Protein AF-A0A924YSM5-F1 (afdb_monomer)

Solvent-accessible surface area (backbone atoms only — not comparable to full-atom values): 3619 Å² total; per-residue (Å²): 135,81,54,73,46,78,48,79,47,78,56,99,46,32,40,39,38,38,37,2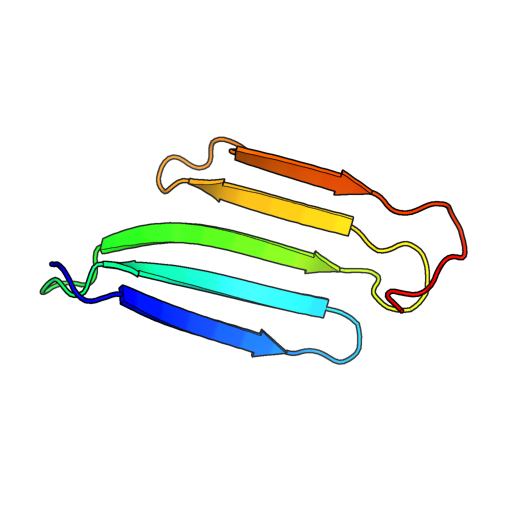4,39,66,50,93,73,67,41,68,52,33,36,34,39,36,34,43,37,79,36,41,24,35,39,40,33,22,38,69,87,64,50,76,75,49,74,49,73,50,59,85,75,35,53,75,123

Radius of gyration: 13.55 Å; Cα contacts (8 Å, |Δi|>4): 140; chains: 1; bounding box: 31×21×36 Å

Sequence (65 aa):
MSDAILILNAGSSSLKFSVFRGSDPPELLLRGQLESLLTEPRFEARDATGRVIDERSGPAGSTLG

Secondary structure (DSSP, 8-state):
---EEEEEEE-SS-EEEEEEES-SSPEEEEEEEEE-TTTS-EEEEEETTS-EEEEEEPPTT----

Foldseek 3Di:
DWDKDKDWDDDPFKIKIWIWTPDVVTHTAKIWMWGRQQFKTWTWMAGPVRHTPDIDIHPGRDHND

Structure (mmCIF, N/CA/C/O backbone):
data_AF-A0A924YSM5-F1
#
_entry.id   AF-A0A924YSM5-F1
#
loop_
_atom_site.group_PDB
_atom_site.id
_atom_site.type_symbol
_atom_site.label_atom_id
_atom_site.label_alt_id
_atom_site.label_comp_id
_atom_site.label_asym_id
_atom_site.label_entity_id
_atom_site.label_seq_id
_atom_site.pdbx_PDB_ins_code
_atom_site.Cartn_x
_atom_site.Cartn_y
_atom_site.Cartn_z
_atom_site.occupancy
_atom_site.B_iso_or_equiv
_atom_site.auth_seq_id
_atom_site.auth_comp_id
_atom_site.auth_asym_id
_atom_site.auth_atom_id
_atom_site.pdbx_PDB_model_num
ATOM 1 N N . MET A 1 1 ? 3.943 -12.542 -21.393 1.00 61.12 1 MET A N 1
ATOM 2 C CA . MET A 1 1 ? 3.545 -12.302 -19.990 1.00 61.12 1 MET A CA 1
ATOM 3 C C . MET A 1 1 ? 4.579 -11.343 -19.425 1.00 61.12 1 MET A C 1
ATOM 5 O O . MET A 1 1 ? 5.751 -11.635 -19.605 1.00 61.12 1 MET A O 1
ATOM 9 N N . SER A 1 2 ? 4.196 -10.170 -18.914 1.00 80.56 2 SER A N 1
ATOM 10 C CA . SER A 1 2 ? 5.162 -9.249 -18.290 1.00 80.56 2 SER A CA 1
ATOM 11 C C . SER A 1 2 ? 5.281 -9.571 -16.808 1.00 80.56 2 SER A C 1
ATOM 13 O O . SER A 1 2 ? 4.244 -9.752 -16.165 1.00 80.56 2 SER A O 1
ATOM 15 N N . ASP A 1 3 ? 6.500 -9.593 -16.277 1.00 93.25 3 ASP A N 1
ATOM 16 C CA . ASP A 1 3 ? 6.727 -9.751 -14.842 1.00 93.25 3 ASP A CA 1
ATOM 17 C C . ASP A 1 3 ? 6.119 -8.582 -14.058 1.00 93.25 3 ASP A C 1
ATOM 19 O O . ASP A 1 3 ? 5.919 -7.481 -14.588 1.00 93.25 3 ASP A O 1
ATOM 23 N N . ALA A 1 4 ? 5.808 -8.827 -12.788 1.00 96.00 4 ALA A N 1
ATOM 24 C CA . ALA A 1 4 ? 5.315 -7.817 -11.866 1.00 96.00 4 ALA A CA 1
ATOM 25 C C . ALA A 1 4 ? 6.152 -7.831 -10.586 1.00 96.00 4 ALA A C 1
ATOM 27 O O . ALA A 1 4 ? 6.471 -8.892 -10.051 1.00 96.00 4 ALA A O 1
ATOM 28 N N . ILE A 1 5 ? 6.482 -6.643 -10.088 1.00 97.19 5 ILE A N 1
ATOM 29 C CA . ILE A 1 5 ? 7.218 -6.443 -8.842 1.00 97.19 5 ILE A CA 1
ATOM 30 C C . ILE A 1 5 ? 6.231 -5.902 -7.812 1.00 97.19 5 ILE A C 1
ATOM 32 O O . ILE A 1 5 ? 5.708 -4.799 -7.969 1.00 97.19 5 ILE A O 1
ATOM 36 N N . LEU A 1 6 ? 5.974 -6.675 -6.759 1.00 97.75 6 LEU A N 1
ATOM 37 C CA . LEU A 1 6 ? 5.185 -6.240 -5.610 1.00 97.75 6 LEU A CA 1
ATOM 38 C C . LEU A 1 6 ? 6.124 -5.749 -4.505 1.00 97.75 6 LEU A C 1
ATOM 40 O O . LEU A 1 6 ? 6.962 -6.502 -4.015 1.00 97.75 6 LEU A O 1
ATOM 44 N N . ILE A 1 7 ? 5.945 -4.501 -4.086 1.00 98.12 7 ILE A N 1
ATOM 45 C CA . ILE A 1 7 ? 6.611 -3.917 -2.923 1.00 98.12 7 ILE A CA 1
ATOM 46 C C . ILE A 1 7 ? 5.609 -3.874 -1.774 1.00 98.12 7 ILE A C 1
ATOM 48 O O . ILE A 1 7 ? 4.508 -3.347 -1.939 1.00 98.12 7 ILE 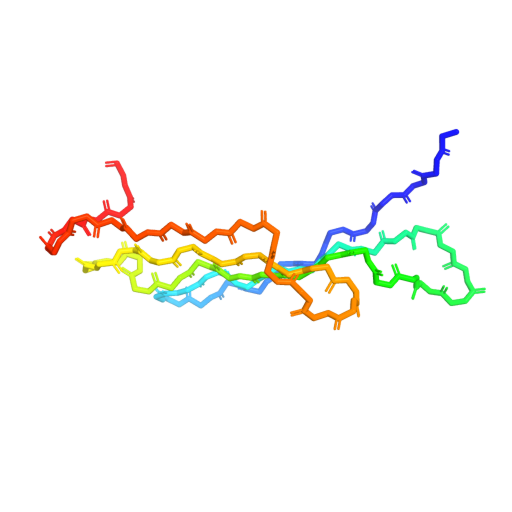A O 1
ATOM 52 N N . LEU A 1 8 ? 6.004 -4.398 -0.613 1.00 98.25 8 LEU A N 1
ATOM 53 C CA . LEU A 1 8 ? 5.223 -4.377 0.622 1.00 98.25 8 LEU A CA 1
ATOM 54 C C . LEU A 1 8 ? 5.983 -3.624 1.712 1.00 98.25 8 LEU A C 1
ATOM 56 O O . LEU A 1 8 ? 7.176 -3.840 1.917 1.00 98.25 8 LEU A O 1
ATOM 60 N N . ASN A 1 9 ? 5.273 -2.769 2.438 1.00 98.25 9 ASN A N 1
ATOM 61 C CA . ASN A 1 9 ? 5.759 -2.113 3.643 1.00 98.25 9 ASN A CA 1
ATOM 62 C C . ASN A 1 9 ? 4.748 -2.361 4.765 1.00 98.25 9 ASN A C 1
ATOM 64 O O . ASN A 1 9 ? 3.632 -1.843 4.724 1.00 98.25 9 ASN A O 1
ATOM 68 N N . ALA A 1 10 ? 5.136 -3.188 5.732 1.00 96.75 10 ALA A N 1
ATOM 69 C CA . ALA A 1 10 ? 4.306 -3.547 6.871 1.00 96.75 10 ALA A CA 1
ATOM 70 C C . ALA A 1 10 ? 4.706 -2.722 8.101 1.00 96.75 10 ALA A C 1
ATOM 72 O O . ALA A 1 10 ? 5.839 -2.806 8.576 1.00 96.75 10 ALA A O 1
ATOM 73 N N . GLY A 1 11 ? 3.756 -1.949 8.620 1.00 95.06 11 GLY A N 1
ATOM 74 C CA . GLY A 1 11 ? 3.801 -1.350 9.950 1.00 95.06 11 GLY A CA 1
ATOM 75 C C . GLY A 1 11 ? 2.913 -2.118 10.933 1.00 95.06 11 GLY A C 1
ATOM 76 O O . GLY A 1 11 ? 2.177 -3.024 10.554 1.00 95.06 11 GLY A O 1
ATOM 77 N N . SER A 1 12 ? 2.937 -1.734 12.210 1.00 93.62 12 SER A N 1
ATOM 78 C CA . SER A 1 12 ? 2.134 -2.393 13.257 1.00 93.62 12 SER A CA 1
ATOM 79 C C . SER A 1 12 ? 0.618 -2.246 13.069 1.00 93.62 12 SER A C 1
ATOM 81 O O . SER A 1 12 ? -0.142 -3.089 13.532 1.00 93.62 12 SER A O 1
ATOM 83 N N . SER A 1 13 ? 0.174 -1.182 12.398 1.00 93.38 13 SER A N 1
ATOM 84 C CA . SER A 1 13 ? -1.243 -0.857 12.183 1.00 93.38 13 SER A CA 1
ATOM 85 C C . SER A 1 13 ? -1.614 -0.666 10.712 1.00 93.38 13 SER A C 1
ATOM 87 O O . SER A 1 13 ? -2.750 -0.293 10.413 1.00 93.38 13 SER A O 1
ATOM 89 N N . SER A 1 14 ? -0.671 -0.890 9.790 1.00 95.69 14 SER A N 1
ATOM 90 C CA . SER A 1 14 ? -0.906 -0.703 8.359 1.00 95.69 14 SER A CA 1
ATOM 91 C C . SER A 1 14 ? -0.035 -1.596 7.480 1.00 95.69 14 SER A C 1
ATOM 93 O O . SER A 1 14 ? 1.053 -2.010 7.871 1.00 95.69 14 SER A O 1
ATOM 95 N N . LEU A 1 15 ? -0.500 -1.846 6.261 1.00 96.81 15 LEU A N 1
ATOM 96 C CA . LEU A 1 15 ? 0.248 -2.477 5.184 1.00 96.81 15 LEU A CA 1
ATOM 97 C C . LEU A 1 15 ? 0.122 -1.604 3.938 1.00 96.81 15 LEU A C 1
ATOM 99 O O . LEU A 1 15 ? -0.956 -1.499 3.357 1.00 96.81 15 LEU A O 1
ATOM 103 N N . LYS A 1 16 ? 1.220 -0.987 3.511 1.00 98.25 16 LYS A N 1
ATOM 104 C CA . LYS A 1 16 ? 1.288 -0.262 2.240 1.00 98.25 16 LYS A CA 1
ATOM 105 C C . LYS A 1 16 ? 1.832 -1.181 1.162 1.00 98.25 16 LYS A C 1
ATOM 107 O O . LYS A 1 16 ? 2.733 -1.980 1.417 1.00 98.25 16 LYS A O 1
ATOM 112 N N . PHE A 1 17 ? 1.310 -1.042 -0.046 1.00 98.50 17 PHE A N 1
ATOM 113 C CA . PHE A 1 17 ? 1.740 -1.836 -1.185 1.00 98.50 17 PHE A CA 1
ATOM 114 C C . PHE A 1 17 ? 1.855 -1.001 -2.456 1.00 98.50 17 PHE A C 1
ATOM 116 O O . PHE A 1 17 ? 1.212 0.038 -2.626 1.00 98.50 17 PHE A O 1
ATOM 123 N N . SER A 1 18 ? 2.699 -1.450 -3.376 1.00 98.50 18 SER A N 1
ATOM 124 C CA . SER A 1 18 ? 2.797 -0.911 -4.732 1.00 98.50 18 SER A CA 1
ATOM 125 C C . SER A 1 18 ? 3.182 -2.024 -5.692 1.00 98.50 18 SER A C 1
ATOM 127 O O . SER A 1 18 ? 4.009 -2.869 -5.358 1.00 98.50 18 SER A O 1
ATOM 129 N N . VAL A 1 19 ? 2.569 -2.035 -6.870 1.00 98.12 19 VAL A N 1
ATOM 130 C CA . VAL A 1 19 ? 2.827 -3.015 -7.925 1.00 98.12 19 VAL A CA 1
ATOM 131 C C . VAL A 1 19 ? 3.421 -2.283 -9.111 1.00 98.12 19 VAL A C 1
ATOM 133 O O . VAL A 1 19 ? 2.849 -1.300 -9.584 1.00 98.12 19 VAL A O 1
ATOM 136 N N . PHE A 1 20 ? 4.543 -2.789 -9.603 1.00 98.12 20 PHE A N 1
ATOM 137 C CA . PHE A 1 20 ? 5.223 -2.277 -10.781 1.00 98.12 20 PHE A CA 1
ATOM 138 C C . PHE A 1 20 ? 5.246 -3.333 -11.879 1.00 98.12 20 PHE A C 1
ATOM 140 O O . PHE A 1 20 ? 5.333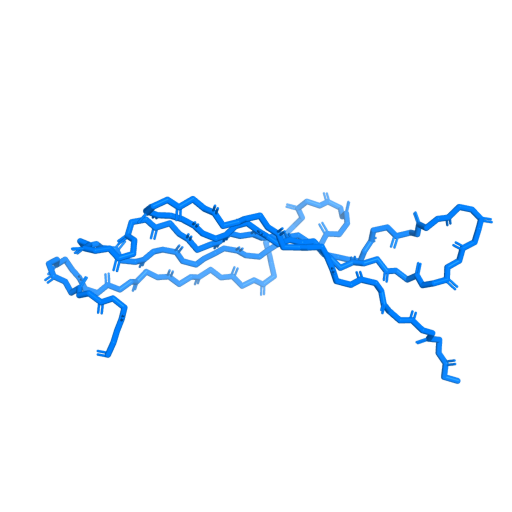 -4.530 -11.600 1.00 98.12 20 PHE A O 1
ATOM 147 N N . ARG A 1 21 ? 5.205 -2.894 -13.133 1.00 97.38 21 ARG A N 1
ATOM 148 C CA . ARG A 1 21 ? 5.558 -3.728 -14.279 1.00 97.38 21 ARG A CA 1
ATOM 149 C C . ARG A 1 21 ? 7.070 -3.937 -14.275 1.00 97.38 21 ARG A C 1
ATOM 151 O O . ARG A 1 21 ? 7.820 -2.989 -14.050 1.00 97.38 21 ARG A O 1
ATOM 158 N N . GLY A 1 22 ? 7.510 -5.162 -14.553 1.00 95.06 22 GLY A N 1
ATOM 159 C CA . GLY A 1 22 ? 8.911 -5.506 -14.793 1.00 95.06 22 GLY A CA 1
ATOM 160 C C . GLY A 1 22 ? 9.410 -4.926 -16.117 1.00 95.06 22 GLY A C 1
ATOM 161 O O . GLY A 1 22 ? 9.577 -5.650 -17.094 1.00 95.06 22 GLY A O 1
ATOM 162 N N . SER A 1 23 ? 9.580 -3.609 -16.154 1.00 94.38 23 SER A N 1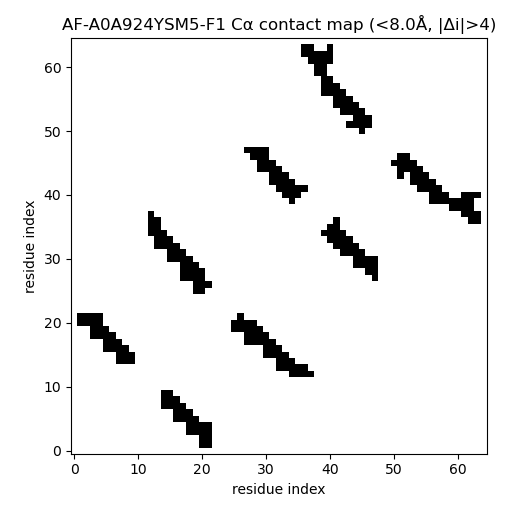
ATOM 163 C CA . SER A 1 23 ? 10.230 -2.834 -17.210 1.00 94.38 23 SER A CA 1
ATOM 164 C C . SER A 1 23 ? 11.492 -2.170 -16.658 1.00 94.38 23 SER A C 1
ATOM 166 O O . SER A 1 23 ? 11.705 -2.151 -15.445 1.00 94.38 23 SER A O 1
ATOM 168 N N . ASP A 1 24 ? 12.317 -1.609 -17.538 1.00 93.88 24 ASP A N 1
ATOM 169 C CA . ASP A 1 24 ? 13.468 -0.794 -17.149 1.00 93.88 24 ASP A CA 1
ATOM 170 C C . ASP A 1 24 ? 13.324 0.618 -17.755 1.00 93.88 24 ASP A C 1
ATOM 172 O O . ASP A 1 24 ? 13.454 0.764 -18.975 1.00 93.88 24 ASP A O 1
ATOM 176 N N . PRO A 1 25 ? 12.971 1.646 -16.957 1.00 94.19 25 PRO A N 1
ATOM 177 C CA . PRO A 1 25 ? 12.730 1.598 -15.512 1.00 94.19 25 PRO A CA 1
ATOM 178 C C . PRO A 1 25 ? 11.386 0.925 -15.146 1.00 94.19 25 PRO A C 1
ATOM 180 O O . PRO A 1 25 ? 10.481 0.863 -15.988 1.00 94.19 25 PRO A O 1
ATOM 183 N N . PRO A 1 26 ? 11.204 0.455 -13.894 1.00 96.12 26 PRO A N 1
ATOM 184 C CA . PRO A 1 26 ? 9.934 -0.108 -13.440 1.00 96.12 26 PRO A CA 1
ATOM 185 C C . PRO A 1 26 ? 8.783 0.901 -13.531 1.00 96.12 26 PRO A C 1
ATOM 187 O O . PRO A 1 26 ? 8.868 2.016 -13.015 1.00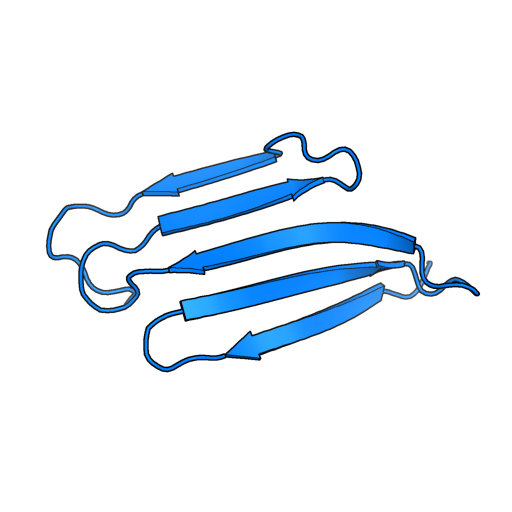 96.12 26 PRO A O 1
ATOM 190 N N . GLU A 1 27 ? 7.681 0.494 -14.158 1.00 97.19 27 GLU A N 1
ATOM 191 C CA . GLU A 1 27 ? 6.484 1.323 -14.334 1.00 97.19 27 GLU A CA 1
ATOM 192 C C . GLU A 1 27 ? 5.475 1.042 -13.215 1.00 97.19 27 GLU A C 1
ATOM 194 O O . GLU A 1 27 ? 5.077 -0.105 -13.015 1.00 97.19 27 GLU A O 1
ATOM 199 N N . LEU A 1 28 ? 5.025 2.071 -12.489 1.00 97.94 28 LEU A N 1
ATOM 200 C CA . LEU A 1 28 ? 3.971 1.913 -11.483 1.00 97.94 28 LEU A CA 1
ATOM 201 C C . LEU A 1 28 ? 2.662 1.490 -12.161 1.00 97.94 28 LEU A C 1
ATOM 203 O O . LEU A 1 28 ? 2.186 2.174 -13.059 1.00 97.94 28 LEU A O 1
ATOM 207 N N . LEU A 1 29 ? 2.048 0.407 -11.689 1.00 97.38 29 LEU A N 1
ATOM 208 C CA . LEU A 1 29 ? 0.720 -0.027 -12.130 1.00 97.38 29 LEU A CA 1
ATOM 209 C C . LEU A 1 29 ? -0.358 0.445 -11.159 1.00 97.38 29 LEU A C 1
ATOM 211 O O . LEU A 1 29 ? -1.362 1.033 -11.561 1.00 97.38 29 LEU A O 1
ATOM 215 N N . LEU A 1 30 ? -0.137 0.192 -9.871 1.00 98.06 30 LEU A N 1
ATOM 216 C CA . LEU A 1 30 ? -1.031 0.614 -8.803 1.00 98.06 30 LEU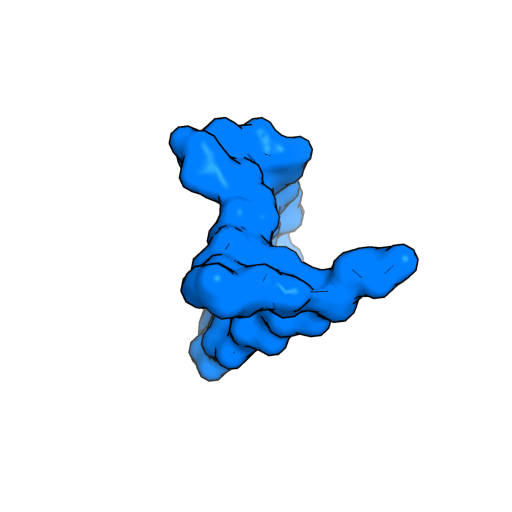 A CA 1
ATOM 217 C C . LEU A 1 30 ? -0.289 0.710 -7.477 1.00 98.06 30 LEU A C 1
ATOM 219 O O . LEU A 1 30 ? 0.766 0.104 -7.277 1.00 98.06 30 LEU A O 1
ATOM 223 N N . ARG A 1 31 ? -0.885 1.436 -6.544 1.00 98.56 31 ARG A N 1
ATOM 224 C CA . ARG A 1 31 ? -0.462 1.484 -5.147 1.00 98.56 31 ARG A CA 1
ATOM 225 C C . ARG A 1 31 ? -1.670 1.513 -4.241 1.00 98.56 31 ARG A C 1
ATOM 227 O O . ARG A 1 31 ? -2.753 1.912 -4.658 1.00 98.56 31 ARG A O 1
ATOM 234 N N . GLY A 1 32 ? -1.467 1.151 -2.993 1.00 98.38 32 GLY A N 1
ATOM 235 C CA . GLY A 1 32 ? -2.533 1.207 -2.023 1.00 98.38 32 GLY A CA 1
ATOM 236 C C . GLY A 1 32 ? -2.049 0.969 -0.616 1.00 98.38 32 GLY A C 1
ATOM 237 O O . GLY A 1 32 ? -0.849 0.843 -0.346 1.00 98.38 32 GLY A O 1
ATOM 238 N N . GLN A 1 33 ? -3.016 0.932 0.281 1.00 98.00 33 GLN A N 1
ATOM 239 C CA . GLN A 1 33 ? -2.777 0.677 1.681 1.00 98.00 33 GLN A CA 1
ATOM 240 C C . GLN A 1 33 ? -3.973 -0.004 2.323 1.00 98.00 33 GLN A C 1
ATOM 242 O O . GLN A 1 33 ? -5.112 0.117 1.872 1.00 98.00 33 GLN A O 1
ATOM 247 N N . LEU A 1 34 ? -3.670 -0.713 3.396 1.00 95.88 34 LEU A N 1
ATOM 248 C CA . LEU A 1 34 ? -4.625 -1.174 4.374 1.00 95.88 34 LEU A CA 1
ATOM 249 C C . LEU A 1 34 ? -4.208 -0.557 5.705 1.00 95.88 34 LEU A C 1
ATOM 251 O O . LEU A 1 34 ? -3.097 -0.805 6.167 1.00 95.88 34 LEU A O 1
ATOM 255 N N . GLU A 1 35 ? -5.042 0.292 6.286 1.00 95.19 35 GLU A N 1
ATOM 256 C CA . GLU A 1 35 ? -4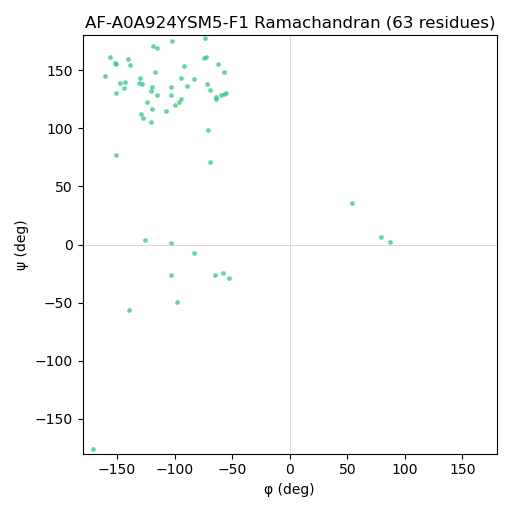.764 0.994 7.542 1.00 95.19 35 GLU A CA 1
ATOM 257 C C . GLU A 1 35 ? -5.776 0.623 8.623 1.00 95.19 35 GLU A C 1
ATOM 259 O O . GLU A 1 35 ? -6.765 -0.056 8.346 1.00 95.19 35 GLU A O 1
ATOM 264 N N . SER A 1 36 ? -5.521 1.059 9.860 1.00 91.94 36 SER A N 1
ATOM 265 C CA . SER A 1 36 ? -6.416 0.833 11.002 1.00 91.94 36 SER A CA 1
ATOM 266 C C . SER A 1 36 ? -6.766 -0.649 11.205 1.00 91.94 36 SER A C 1
ATOM 268 O 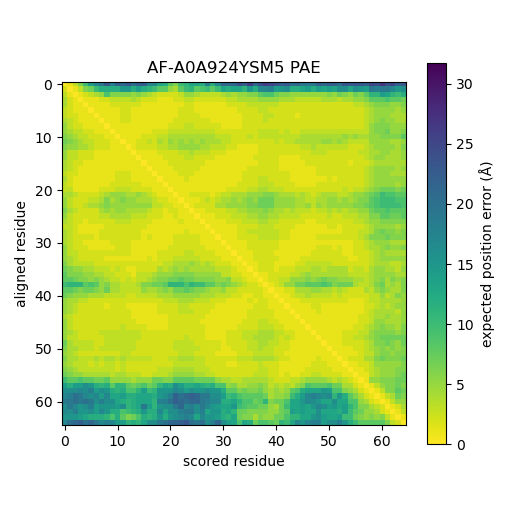O . SER A 1 36 ? -7.875 -0.986 11.618 1.00 91.94 36 SER A O 1
ATOM 270 N N . LEU A 1 37 ? -5.797 -1.537 10.940 1.00 87.75 37 LEU A N 1
ATOM 271 C CA . LEU A 1 37 ? -5.958 -3.001 10.918 1.00 87.75 37 LEU A CA 1
ATOM 272 C C . LEU A 1 37 ? -6.584 -3.591 12.191 1.00 87.75 37 LEU A C 1
ATOM 274 O O . LEU A 1 37 ? -7.220 -4.641 12.141 1.00 87.75 37 LEU A O 1
ATOM 278 N N . LEU A 1 38 ? -6.383 -2.923 13.328 1.00 86.44 38 LEU A N 1
ATOM 279 C CA . LEU A 1 38 ? -6.795 -3.385 14.653 1.00 86.44 38 LEU A CA 1
ATOM 280 C C . LEU A 1 38 ? -8.053 -2.682 15.186 1.00 86.44 38 LEU A C 1
ATOM 282 O O . LEU A 1 38 ? -8.433 -2.934 16.325 1.00 86.44 38 LEU A O 1
ATOM 286 N N . THR A 1 39 ? -8.666 -1.772 14.422 1.00 86.38 39 THR A N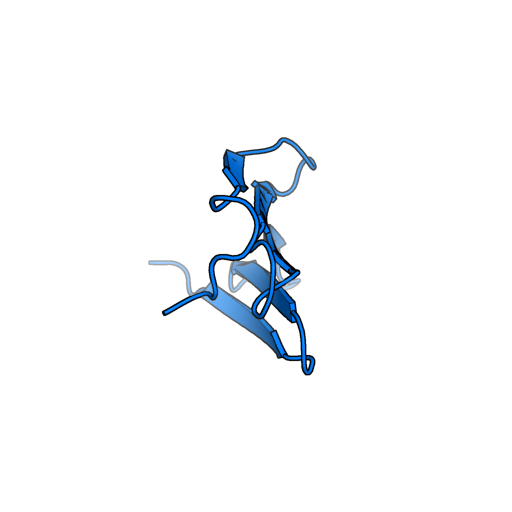 1
ATOM 287 C CA . THR A 1 39 ? -9.789 -0.954 14.914 1.00 86.38 39 THR A CA 1
ATOM 288 C C . THR A 1 39 ? -10.901 -0.761 13.893 1.00 86.38 39 THR A C 1
ATOM 290 O O . THR A 1 39 ? -12.055 -1.038 14.192 1.00 86.38 39 THR A O 1
ATOM 293 N N . GLU A 1 40 ? -10.578 -0.228 12.716 1.00 89.25 40 GLU A N 1
ATOM 294 C CA . GLU A 1 40 ? -11.540 0.110 11.661 1.00 89.25 40 GLU A CA 1
ATOM 295 C C . GLU A 1 40 ? -10.837 -0.015 10.307 1.00 89.25 40 GLU A C 1
ATOM 297 O O . GLU A 1 40 ? -10.409 1.002 9.756 1.00 89.25 40 GLU A O 1
ATOM 302 N N . PRO A 1 41 ? -10.623 -1.235 9.789 1.00 91.81 41 PRO A N 1
ATOM 303 C CA . PRO A 1 41 ? -9.780 -1.441 8.629 1.00 91.81 41 PRO A CA 1
ATOM 304 C C . PRO A 1 41 ? -10.250 -0.633 7.426 1.00 91.81 41 PRO A C 1
ATOM 306 O O . PRO A 1 41 ? -11.421 -0.700 7.048 1.00 91.81 41 PRO A O 1
ATOM 309 N N . ARG A 1 42 ? -9.332 0.101 6.800 1.00 94.75 42 ARG A N 1
ATOM 310 C CA . ARG A 1 42 ? -9.616 0.847 5.569 1.00 94.75 42 ARG A CA 1
ATOM 311 C C . ARG A 1 42 ? -8.657 0.418 4.492 1.00 94.75 42 ARG A C 1
ATOM 313 O O . ARG A 1 42 ? -7.444 0.474 4.675 1.00 94.75 42 ARG A O 1
ATOM 320 N N . PHE A 1 43 ? -9.223 -0.040 3.392 1.00 96.25 43 PHE A N 1
ATOM 321 C CA . PHE A 1 43 ? -8.518 -0.428 2.192 1.00 96.25 43 PHE A CA 1
ATOM 322 C C . PHE A 1 43 ? -8.678 0.662 1.147 1.00 96.25 43 PHE A C 1
ATOM 324 O O . PHE A 1 43 ? -9.789 1.114 0.883 1.00 96.25 43 PHE A O 1
ATOM 331 N N . GLU A 1 44 ? -7.583 0.998 0.485 1.00 98.12 44 GLU A N 1
ATOM 332 C CA . GLU A 1 44 ? -7.588 1.933 -0.627 1.00 98.12 44 GLU A CA 1
ATOM 333 C C . GLU A 1 44 ? -6.572 1.490 -1.677 1.00 98.12 44 GLU A C 1
ATOM 335 O O . GLU A 1 44 ? -5.425 1.174 -1.350 1.00 98.12 44 GLU A O 1
ATOM 340 N N . ALA A 1 45 ? -6.973 1.508 -2.946 1.00 98.50 45 ALA A N 1
ATOM 341 C CA . ALA A 1 45 ? -6.100 1.277 -4.085 1.00 98.50 45 ALA A CA 1
ATOM 342 C C . ALA A 1 45 ? -6.294 2.361 -5.149 1.00 98.50 45 ALA A C 1
ATOM 344 O O . ALA A 1 45 ? -7.413 2.756 -5.484 1.00 98.50 45 ALA A O 1
ATOM 345 N N . ARG A 1 46 ? -5.182 2.812 -5.728 1.00 98.75 46 ARG A N 1
ATOM 346 C CA . ARG A 1 46 ? -5.131 3.805 -6.801 1.00 98.75 46 ARG A CA 1
ATOM 347 C C . ARG A 1 46 ? -4.270 3.309 -7.950 1.00 98.75 46 ARG A C 1
ATOM 349 O O . ARG A 1 46 ? -3.236 2.683 -7.717 1.00 98.75 46 ARG A O 1
ATOM 356 N N . ASP A 1 47 ? -4.673 3.627 -9.174 1.00 98.19 47 ASP A N 1
ATOM 357 C CA . ASP A 1 47 ? -3.842 3.393 -10.354 1.00 98.19 47 ASP A CA 1
ATOM 358 C C . ASP A 1 47 ? -2.682 4.402 -10.441 1.00 98.19 47 ASP A C 1
ATOM 360 O O . ASP A 1 47 ? -2.539 5.308 -9.611 1.00 98.19 47 ASP A O 1
ATOM 364 N N . ALA A 1 48 ? -1.836 4.241 -11.459 1.00 97.31 48 ALA A N 1
ATOM 365 C CA . ALA A 1 48 ? -0.682 5.100 -11.711 1.00 97.31 48 ALA A CA 1
ATOM 366 C C . ALA A 1 48 ? -1.030 6.591 -11.891 1.00 97.31 48 ALA A C 1
ATOM 368 O O . ALA A 1 48 ? -0.190 7.450 -11.631 1.00 97.31 48 ALA A O 1
ATOM 369 N N . THR A 1 49 ? -2.265 6.911 -12.295 1.00 97.50 49 THR A N 1
ATOM 370 C CA . THR A 1 49 ? -2.744 8.296 -12.450 1.00 97.50 49 THR A CA 1
ATOM 371 C C . THR A 1 49 ? -3.227 8.900 -11.129 1.00 97.50 49 THR A C 1
ATOM 373 O O . THR A 1 49 ? -3.516 10.091 -11.050 1.00 97.50 49 THR A O 1
ATOM 376 N N . GLY A 1 50 ? -3.309 8.086 -10.071 1.00 97.06 50 GLY A N 1
ATOM 377 C CA . GLY A 1 50 ? -3.841 8.471 -8.769 1.00 97.06 50 GLY A CA 1
ATOM 378 C C . GLY A 1 50 ? -5.357 8.304 -8.645 1.00 97.06 50 GLY A C 1
ATOM 379 O O . GLY A 1 50 ? -5.907 8.601 -7.578 1.00 97.06 50 GLY A O 1
ATOM 380 N N . ARG A 1 51 ? -6.039 7.803 -9.680 1.00 98.06 51 ARG A N 1
ATOM 381 C CA . ARG A 1 51 ? -7.475 7.515 -9.630 1.00 98.06 51 ARG A CA 1
ATOM 382 C C . ARG A 1 51 ? -7.728 6.329 -8.706 1.00 98.06 51 ARG A C 1
ATOM 384 O O . ARG A 1 51 ? -7.060 5.303 -8.818 1.00 98.06 51 ARG A O 1
ATOM 391 N N . VAL A 1 52 ? -8.709 6.463 -7.815 1.00 97.94 52 VAL A N 1
ATOM 392 C CA . VAL A 1 52 ? -9.169 5.356 -6.964 1.00 97.94 52 VAL A CA 1
ATOM 393 C C . VAL A 1 52 ? -9.763 4.268 -7.852 1.00 97.94 52 VAL A C 1
ATOM 395 O O . VAL A 1 52 ? -10.639 4.535 -8.681 1.00 97.94 52 VAL A O 1
ATOM 398 N N . ILE A 1 53 ? -9.247 3.052 -7.699 1.00 97.56 53 ILE A N 1
ATOM 399 C CA . ILE A 1 53 ? -9.740 1.866 -8.406 1.00 97.56 53 ILE A CA 1
ATOM 400 C C . ILE A 1 53 ? -10.586 0.975 -7.502 1.00 97.56 53 ILE A C 1
ATOM 402 O O . ILE A 1 53 ? -11.453 0.275 -8.013 1.00 97.56 53 ILE A O 1
ATOM 406 N N . ASP A 1 54 ? -10.348 1.023 -6.191 1.00 97.50 54 ASP A N 1
ATOM 407 C CA . ASP A 1 54 ? -11.151 0.357 -5.170 1.00 97.50 54 ASP A CA 1
ATOM 408 C C . ASP A 1 54 ? -10.888 1.021 -3.808 1.00 97.50 54 ASP A C 1
ATOM 410 O O . ASP A 1 54 ? -9.771 1.461 -3.521 1.00 97.50 54 ASP A O 1
ATOM 414 N N . GLU A 1 55 ? -11.922 1.102 -2.983 1.00 96.88 55 GLU A N 1
ATOM 415 C CA . GLU A 1 55 ? -11.882 1.654 -1.632 1.00 96.88 55 GLU A CA 1
ATOM 416 C C . GLU A 1 55 ? -12.949 0.955 -0.790 1.00 96.88 55 GLU A C 1
ATOM 418 O O . GLU A 1 55 ? -14.099 0.814 -1.210 1.00 96.88 55 GLU A O 1
ATOM 423 N N . ARG A 1 56 ? -12.565 0.479 0.398 1.00 93.94 56 ARG A N 1
ATOM 424 C CA . ARG A 1 56 ? -13.457 -0.256 1.300 1.00 93.94 56 ARG A CA 1
ATOM 425 C C . ARG A 1 56 ? -13.156 0.103 2.744 1.00 93.94 56 ARG A C 1
ATOM 427 O O . ARG A 1 56 ? -11.996 0.140 3.142 1.00 93.94 56 ARG A O 1
ATOM 434 N N . SER A 1 57 ? -14.207 0.254 3.538 1.00 90.19 57 SER A N 1
ATOM 435 C CA . SER A 1 57 ? -14.103 0.465 4.981 1.00 90.19 57 SER A CA 1
ATOM 436 C C . SER A 1 57 ? -14.822 -0.656 5.717 1.00 90.19 57 SER A C 1
ATOM 438 O O . SER A 1 57 ? -15.950 -1.012 5.371 1.00 90.19 57 SER A O 1
ATOM 440 N N . GLY A 1 58 ? -14.157 -1.222 6.720 1.00 77.56 58 GLY A N 1
ATOM 441 C CA . GLY A 1 58 ? -14.756 -2.160 7.657 1.00 77.56 58 GLY A CA 1
ATOM 442 C C . GLY A 1 58 ? -15.709 -1.454 8.633 1.00 77.56 58 GLY A C 1
ATOM 443 O O . GLY A 1 58 ? -15.629 -0.235 8.806 1.00 77.56 58 GLY A O 1
ATOM 444 N N . PRO A 1 59 ? -16.612 -2.198 9.293 1.00 72.06 59 PRO A N 1
ATOM 445 C CA . PRO A 1 59 ? -17.419 -1.666 10.386 1.00 72.06 59 PRO A CA 1
ATOM 446 C C . PRO A 1 59 ? -16.549 -1.102 11.517 1.00 72.06 59 PRO A C 1
ATOM 448 O O . PRO A 1 59 ? -15.472 -1.635 11.804 1.00 72.06 59 PRO A O 1
ATOM 451 N N . ALA A 1 60 ? -17.045 -0.069 12.199 1.00 68.25 60 ALA A N 1
ATOM 452 C CA . ALA A 1 60 ? -16.385 0.488 13.375 1.00 68.25 60 ALA A CA 1
ATOM 453 C C . ALA A 1 60 ? -16.142 -0.597 14.444 1.00 68.25 60 ALA A C 1
ATOM 455 O O . ALA A 1 60 ? -17.059 -1.348 14.783 1.00 68.25 60 ALA A O 1
ATOM 456 N N . GLY A 1 61 ? -14.917 -0.692 14.968 1.00 67.56 61 GLY A N 1
ATOM 457 C CA . GLY A 1 61 ? -14.535 -1.667 15.998 1.00 67.56 61 GLY A CA 1
ATOM 458 C C . GLY A 1 61 ? -14.264 -3.089 15.493 1.00 67.56 61 GLY A C 1
ATOM 459 O O . GLY A 1 61 ? -14.058 -3.984 16.311 1.00 67.56 61 GLY A O 1
ATOM 460 N N . SER A 1 62 ? -14.264 -3.320 14.177 1.00 70.69 62 SER A N 1
ATOM 461 C CA . SER A 1 62 ? -13.850 -4.604 13.604 1.00 70.69 62 SER A CA 1
ATOM 462 C C . SER A 1 62 ? -12.331 -4.681 13.455 1.00 70.69 62 SER A C 1
ATOM 464 O O . SER A 1 62 ? -11.672 -3.709 13.106 1.00 70.69 62 SER A O 1
ATOM 466 N N . THR A 1 63 ? -11.748 -5.847 13.706 1.00 70.06 63 THR A N 1
ATOM 467 C CA . THR A 1 63 ? -10.359 -6.131 13.330 1.00 70.06 63 THR A CA 1
ATOM 468 C C . THR A 1 63 ? -10.328 -6.762 11.950 1.00 70.06 63 THR A C 1
ATOM 470 O O . THR A 1 63 ? -11.280 -7.429 11.548 1.00 70.06 63 THR A O 1
ATOM 473 N N . LEU A 1 64 ? -9.220 -6.606 11.229 1.00 68.75 64 LEU A N 1
ATOM 474 C CA . LEU A 1 64 ? -9.001 -7.384 10.017 1.00 68.75 64 LEU A CA 1
ATOM 475 C C . LEU A 1 64 ? -8.729 -8.853 10.407 1.00 68.75 64 LEU A C 1
ATOM 477 O O . LEU A 1 64 ? -7.613 -9.173 10.818 1.00 68.75 64 LEU A O 1
ATOM 481 N N . GLY A 1 65 ? -9.743 -9.724 10.338 1.00 59.91 65 GLY A N 1
ATOM 482 C CA . GLY A 1 65 ? -9.642 -11.140 10.720 1.00 59.91 65 GLY A CA 1
ATOM 483 C C . GLY A 1 65 ? -10.950 -11.900 10.588 1.00 59.91 65 GLY A C 1
ATOM 484 O O . GLY A 1 65 ? -11.935 -11.456 11.214 1.00 59.91 65 GLY A O 1
#

pLDDT: mean 91.81, std 10.14, range [59.91, 98.75]

Mean predicted aligned error: 4.23 Å

Nearest PDB structures (foldseek):
  3c5n-assembly1_A  TM=5.632E-01  e=1.169E+00  Homo sapiens
  3ew2-assembly2_D  TM=3.304E-01  e=3.592E+00  Rhizobium etli CFN 42